Protein AF-A0A8T5GZN1-F1 (afdb_monomer_lite)

pLDDT: mean 83.11, std 16.06, range [42.16, 97.31]

Sequence (61 aa):
NRENFEGWRIRQTIKMLSTVDDFEAVREVLSATLPAEIIDWLIEKDALYRLSTFQTGVYAG

Foldseek 3Di:
DVVPPCVVVLLVLLLVCLPPPPLVVQQVSNVVPDDPVVSVVCVVVSVSVVSVPPPPPPPPD

Structure (mmCIF, N/CA/C/O backbone):
data_AF-A0A8T5GZN1-F1
#
_entry.id   AF-A0A8T5GZN1-F1
#
loop_
_atom_site.group_PDB
_atom_site.id
_atom_site.type_symbol
_atom_site.label_atom_id
_atom_site.label_alt_id
_atom_site.label_comp_id
_atom_site.label_asym_id
_atom_site.label_entity_id
_atom_site.label_seq_id
_atom_site.pdbx_PDB_ins_code
_atom_site.Cartn_x
_atom_site.Cartn_y
_atom_site.Cartn_z
_atom_site.occupancy
_atom_site.B_iso_or_equiv
_atom_site.auth_seq_id
_atom_site.auth_comp_id
_atom_site.auth_asym_id
_atom_site.auth_atom_id
_atom_site.pdbx_PDB_model_num
ATOM 1 N N . ASN A 1 1 ? -9.816 18.089 14.996 1.00 54.41 1 ASN A N 1
ATOM 2 C CA . ASN A 1 1 ? -10.192 16.707 14.613 1.00 54.41 1 ASN A CA 1
ATOM 3 C C . ASN A 1 1 ? -9.367 16.060 13.499 1.00 54.41 1 ASN A C 1
ATOM 5 O O . ASN A 1 1 ? -9.704 14.948 13.138 1.00 54.41 1 ASN A O 1
ATOM 9 N N . ARG A 1 2 ? -8.271 16.645 12.981 1.00 52.88 2 ARG A N 1
ATOM 10 C CA . ARG A 1 2 ? -7.430 15.976 11.959 1.00 52.88 2 ARG A CA 1
ATOM 11 C C . ARG A 1 2 ? -6.563 14.834 12.517 1.00 52.88 2 ARG A C 1
ATOM 13 O O . AR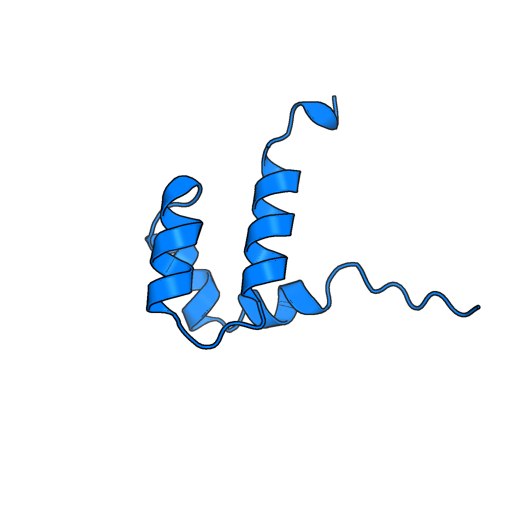G A 1 2 ? -6.329 13.861 11.815 1.00 52.88 2 ARG A O 1
ATOM 20 N N . GLU A 1 3 ? -6.177 14.958 13.786 1.00 54.66 3 GLU A N 1
ATOM 21 C CA . GLU A 1 3 ? -5.377 13.993 14.559 1.00 54.66 3 GLU A CA 1
ATOM 22 C C . GLU A 1 3 ? -6.097 12.655 14.800 1.00 54.66 3 GLU A C 1
ATOM 24 O O . GLU A 1 3 ? -5.450 11.630 14.938 1.00 54.66 3 GLU A O 1
ATOM 29 N N . ASN A 1 4 ? -7.437 12.651 14.811 1.00 55.03 4 ASN A N 1
ATOM 30 C CA . ASN A 1 4 ? -8.247 11.475 15.161 1.00 55.03 4 ASN A CA 1
ATOM 31 C C . ASN A 1 4 ? 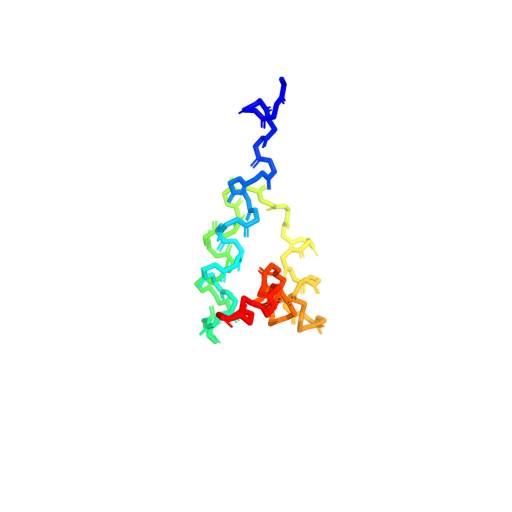-8.634 10.613 13.943 1.00 55.03 4 ASN A C 1
ATOM 33 O O . ASN A 1 4 ? -9.397 9.659 14.070 1.00 55.03 4 ASN A O 1
ATOM 37 N N . PHE A 1 5 ? -8.178 10.987 12.743 1.00 58.78 5 PHE A N 1
ATOM 38 C CA . PHE A 1 5 ? -8.455 10.243 11.518 1.00 58.78 5 PHE A CA 1
ATOM 39 C C . PHE A 1 5 ? -7.247 9.385 11.147 1.00 58.78 5 PHE A C 1
ATOM 41 O O . PHE A 1 5 ? -6.391 9.818 10.379 1.00 58.78 5 PHE A O 1
ATOM 48 N N . GLU A 1 6 ? -7.234 8.135 11.604 1.00 75.62 6 GLU A N 1
ATOM 49 C CA . GLU A 1 6 ? -6.214 7.115 11.289 1.00 75.62 6 GLU A CA 1
ATOM 50 C C . GLU A 1 6 ? -5.913 6.972 9.783 1.00 75.62 6 GLU A C 1
ATOM 52 O O . GLU A 1 6 ? -4.840 6.522 9.383 1.00 75.62 6 GLU A O 1
ATOM 57 N N . GLY A 1 7 ? -6.821 7.437 8.917 1.00 82.19 7 GLY A N 1
ATOM 58 C CA . GLY A 1 7 ? -6.625 7.478 7.472 1.00 82.19 7 GLY A CA 1
ATOM 59 C C . GLY A 1 7 ? -5.375 8.240 7.006 1.00 82.19 7 GLY A C 1
ATOM 60 O O . GLY A 1 7 ? -4.890 7.960 5.911 1.00 82.19 7 GLY A O 1
ATOM 61 N N . TRP A 1 8 ? -4.822 9.187 7.782 1.00 84.56 8 TRP A N 1
ATOM 62 C CA . TRP A 1 8 ? -3.537 9.809 7.417 1.00 84.56 8 TRP A CA 1
ATOM 63 C C . TRP A 1 8 ? -2.361 8.833 7.564 1.00 84.56 8 TRP A C 1
ATOM 65 O O . TRP A 1 8 ? -1.493 8.826 6.692 1.00 84.56 8 TRP A O 1
ATOM 75 N N . ARG A 1 9 ? -2.374 7.974 8.593 1.00 87.25 9 ARG A N 1
ATOM 76 C CA . ARG A 1 9 ? -1.356 6.935 8.819 1.00 87.25 9 ARG A CA 1
ATOM 77 C C . ARG A 1 9 ? -1.409 5.892 7.712 1.00 87.25 9 ARG A C 1
ATOM 79 O O . ARG A 1 9 ? -0.392 5.623 7.085 1.00 87.25 9 ARG A O 1
ATOM 86 N N . ILE A 1 10 ? -2.617 5.419 7.396 1.00 89.00 10 ILE A N 1
ATOM 87 C CA . ILE A 1 10 ? -2.864 4.465 6.305 1.00 89.00 10 ILE A CA 1
ATOM 88 C C . ILE A 1 10 ? -2.301 5.004 4.980 1.00 89.00 10 ILE A C 1
ATOM 90 O O . ILE A 1 10 ? -1.555 4.311 4.295 1.00 89.00 10 ILE A O 1
ATOM 94 N N . ARG A 1 11 ? -2.574 6.273 4.636 1.00 87.75 11 ARG A N 1
ATOM 95 C CA . ARG A 1 11 ? -2.033 6.890 3.410 1.00 87.75 11 ARG A CA 1
ATOM 96 C C . ARG A 1 11 ? -0.506 6.967 3.389 1.00 87.75 11 ARG A C 1
ATOM 98 O O . ARG A 1 11 ? 0.073 6.776 2.325 1.00 87.75 11 ARG A O 1
ATOM 105 N N . GLN A 1 12 ? 0.141 7.260 4.520 1.00 88.50 12 GLN A N 1
ATOM 106 C CA . GLN A 1 12 ? 1.606 7.286 4.590 1.00 88.50 12 GLN A CA 1
ATOM 107 C C . GLN A 1 12 ? 2.198 5.891 4.386 1.00 88.50 12 GLN A C 1
ATOM 109 O O . GLN A 1 12 ? 3.095 5.743 3.562 1.00 88.50 12 GLN A O 1
ATOM 114 N N . THR A 1 13 ? 1.652 4.867 5.049 1.00 92.06 13 THR A N 1
ATOM 115 C CA . THR A 1 13 ? 2.096 3.477 4.874 1.00 92.06 13 THR A CA 1
ATOM 116 C C . THR A 1 13 ? 1.946 3.020 3.425 1.00 92.06 13 THR A C 1
ATOM 118 O O . THR A 1 13 ? 2.915 2.547 2.837 1.00 92.06 13 THR A O 1
ATOM 121 N N . ILE A 1 14 ? 0.779 3.235 2.806 1.00 92.25 14 ILE A N 1
ATOM 122 C CA . ILE A 1 14 ? 0.563 2.864 1.399 1.00 92.25 14 ILE A CA 1
ATOM 123 C C . ILE A 1 14 ? 1.533 3.620 0.476 1.00 92.25 14 ILE A C 1
ATOM 125 O O . ILE A 1 14 ? 2.074 3.039 -0.460 1.00 92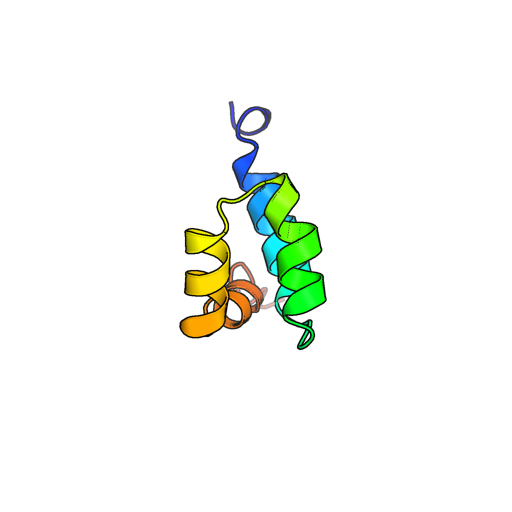.25 14 ILE A O 1
ATOM 129 N N . LYS A 1 15 ? 1.799 4.907 0.740 1.00 90.00 15 LYS A N 1
ATOM 130 C CA . LYS A 1 15 ? 2.754 5.691 -0.052 1.00 90.00 15 LYS A CA 1
ATOM 131 C C . LYS A 1 15 ? 4.185 5.165 0.082 1.00 90.00 15 LYS A C 1
ATOM 133 O O . LYS A 1 15 ? 4.877 5.091 -0.924 1.00 90.00 15 LYS A O 1
ATOM 138 N N . MET A 1 16 ? 4.633 4.768 1.272 1.00 91.19 16 MET A N 1
ATOM 139 C CA . MET A 1 16 ? 5.960 4.155 1.437 1.00 91.19 16 MET A CA 1
ATOM 140 C C . MET A 1 16 ? 6.080 2.832 0.670 1.00 91.19 16 MET A C 1
AT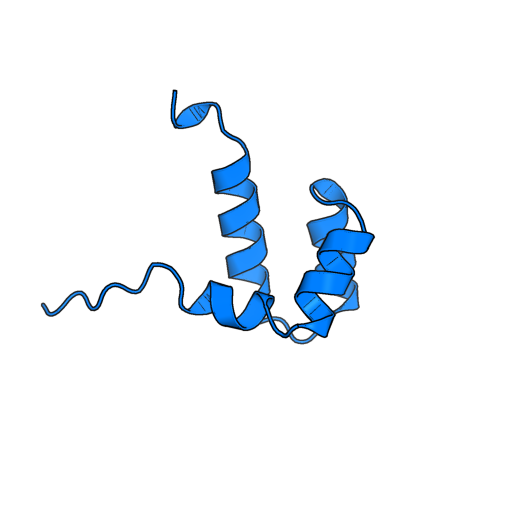OM 142 O O . MET A 1 16 ? 7.123 2.558 0.089 1.00 91.19 16 MET A O 1
ATOM 146 N N . LEU A 1 17 ? 5.000 2.050 0.616 1.00 93.25 17 LEU A N 1
ATOM 147 C CA . LEU A 1 17 ? 4.948 0.783 -0.118 1.00 93.25 17 LEU A CA 1
ATOM 148 C C . LEU A 1 17 ? 4.764 0.949 -1.635 1.00 93.25 17 LEU A C 1
ATOM 150 O O . LEU A 1 17 ? 4.922 -0.016 -2.371 1.00 93.25 17 LEU A O 1
ATOM 154 N N . SER A 1 18 ? 4.458 2.155 -2.127 1.00 90.56 18 SER A N 1
ATOM 155 C CA . SER A 1 18 ? 4.159 2.398 -3.549 1.00 90.56 18 SER A CA 1
ATOM 156 C C . SER A 1 18 ? 5.320 2.173 -4.522 1.00 90.56 18 SER A C 1
ATOM 158 O O . SER A 1 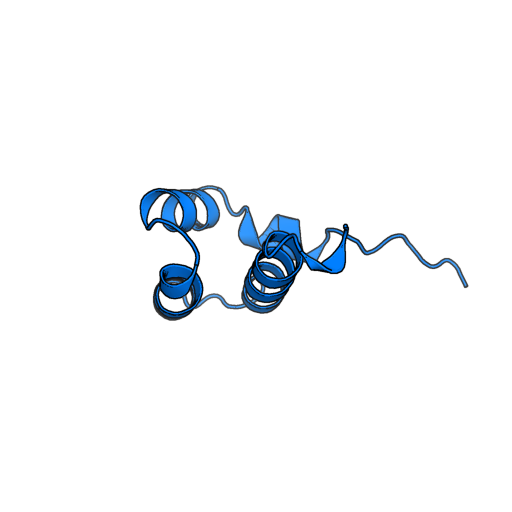18 ? 5.098 2.158 -5.729 1.00 90.56 18 SER A O 1
ATOM 160 N N . THR A 1 19 ? 6.542 2.019 -4.010 1.00 88.56 19 THR A N 1
ATOM 161 C CA . THR A 1 19 ? 7.757 1.741 -4.792 1.00 88.56 19 THR A CA 1
ATOM 162 C C . THR A 1 19 ? 8.316 0.341 -4.526 1.00 88.56 19 THR A C 1
ATOM 164 O O . THR A 1 19 ? 9.462 0.068 -4.873 1.00 88.56 19 THR A O 1
ATOM 167 N N . VAL A 1 20 ? 7.565 -0.509 -3.822 1.00 91.69 20 VAL A N 1
ATOM 168 C CA . VAL A 1 20 ? 7.952 -1.885 -3.504 1.00 91.69 20 VAL A CA 1
ATOM 169 C C . VAL A 1 20 ? 7.263 -2.815 -4.498 1.00 91.69 20 VAL A C 1
ATOM 171 O O . VAL A 1 20 ? 6.041 -2.920 -4.492 1.00 91.69 20 VAL A O 1
ATOM 174 N N . ASP A 1 21 ? 8.051 -3.509 -5.320 1.00 89.69 21 ASP A N 1
ATOM 175 C CA . ASP A 1 21 ? 7.540 -4.457 -6.327 1.00 89.69 21 ASP A CA 1
ATOM 176 C C . ASP A 1 21 ? 7.217 -5.851 -5.744 1.00 89.69 21 ASP A C 1
ATOM 178 O O . ASP A 1 21 ? 6.717 -6.732 -6.442 1.00 89.69 21 ASP A O 1
ATOM 182 N N . ASP A 1 22 ? 7.493 -6.069 -4.455 1.00 95.31 22 ASP A N 1
ATOM 183 C CA . ASP A 1 22 ? 7.124 -7.289 -3.734 1.00 95.31 22 ASP A CA 1
ATOM 184 C C . ASP A 1 22 ? 5.688 -7.189 -3.201 1.00 95.31 22 ASP A C 1
ATOM 186 O O . ASP A 1 22 ? 5.427 -6.658 -2.117 1.00 95.31 22 ASP A O 1
ATOM 190 N N . PHE A 1 23 ? 4.738 -7.715 -3.974 1.00 94.31 23 PHE A N 1
ATOM 191 C CA . PHE A 1 23 ? 3.324 -7.684 -3.608 1.00 94.31 23 PHE A CA 1
ATOM 192 C C . PHE A 1 23 ? 2.969 -8.542 -2.390 1.00 94.31 23 PHE A C 1
ATOM 194 O O . PHE A 1 23 ? 1.989 -8.227 -1.715 1.00 94.31 23 PHE A O 1
ATOM 201 N N . GLU A 1 24 ? 3.747 -9.575 -2.065 1.00 95.88 24 GLU A N 1
ATOM 202 C CA . GLU A 1 24 ? 3.511 -10.360 -0.849 1.00 95.88 24 GLU A CA 1
ATOM 203 C C . GLU A 1 24 ? 3.886 -9.544 0.390 1.00 95.88 24 GLU A C 1
ATOM 205 O O . GLU A 1 24 ? 3.094 -9.450 1.330 1.00 95.88 24 GLU A O 1
ATOM 210 N N . ALA A 1 25 ? 5.018 -8.837 0.345 1.00 94.25 25 ALA A N 1
ATOM 211 C CA . ALA A 1 25 ? 5.397 -7.899 1.400 1.00 94.25 25 ALA A CA 1
ATOM 212 C C . ALA A 1 25 ? 4.378 -6.752 1.546 1.00 94.25 25 ALA A C 1
ATOM 214 O O . ALA A 1 25 ? 4.016 -6.361 2.660 1.00 94.25 25 ALA A O 1
ATOM 215 N N . VAL A 1 26 ? 3.863 -6.225 0.428 1.00 94.94 26 VAL A N 1
ATOM 216 C CA . VAL A 1 26 ? 2.807 -5.198 0.445 1.00 94.94 26 VAL A CA 1
ATOM 217 C C . VAL A 1 26 ? 1.534 -5.720 1.120 1.00 94.94 26 VAL A C 1
ATOM 219 O O . VAL A 1 26 ? 0.957 -5.015 1.954 1.00 94.94 26 VAL A O 1
ATOM 222 N N . ARG A 1 27 ? 1.103 -6.950 0.802 1.00 96.00 27 ARG A N 1
ATOM 223 C CA . ARG A 1 27 ? -0.060 -7.594 1.433 1.00 96.00 27 ARG A CA 1
ATOM 224 C C . ARG A 1 27 ? 0.131 -7.778 2.927 1.00 96.00 27 ARG A C 1
ATOM 226 O O . ARG A 1 27 ? -0.761 -7.408 3.691 1.00 96.00 27 ARG A O 1
ATOM 233 N N . GLU A 1 28 ? 1.284 -8.291 3.343 1.00 96.56 28 GLU A N 1
ATOM 234 C CA . GLU A 1 28 ? 1.600 -8.518 4.752 1.00 96.56 28 GLU A CA 1
ATOM 235 C C . GLU A 1 28 ? 1.476 -7.219 5.557 1.00 96.56 28 GLU A C 1
ATOM 237 O O . GLU A 1 28 ? 0.721 -7.158 6.530 1.00 96.56 28 GLU A O 1
ATOM 242 N N . VAL A 1 29 ? 2.123 -6.142 5.105 1.00 94.88 29 VAL A N 1
ATOM 243 C CA . VAL A 1 29 ? 2.121 -4.863 5.828 1.00 94.88 29 VAL A CA 1
ATOM 244 C C . VAL A 1 29 ? 0.737 -4.205 5.835 1.00 94.88 29 VAL A C 1
ATOM 246 O O . VAL A 1 29 ? 0.304 -3.686 6.867 1.00 94.88 29 VAL A O 1
ATOM 249 N N . LEU A 1 30 ? 0.020 -4.206 4.706 1.00 94.38 30 LEU A N 1
ATOM 250 C CA . LEU A 1 30 ? -1.285 -3.542 4.611 1.00 94.38 30 LEU A CA 1
ATOM 251 C C . LEU A 1 30 ? -2.410 -4.311 5.310 1.00 94.38 30 LEU A C 1
ATOM 253 O O . LEU A 1 30 ? -3.362 -3.673 5.771 1.00 94.38 30 LEU A O 1
ATOM 257 N N . SER A 1 31 ? -2.287 -5.634 5.462 1.00 96.00 31 SER A N 1
ATOM 258 C CA . SER A 1 31 ? -3.286 -6.481 6.135 1.00 96.00 31 SER A CA 1
ATOM 259 C C . SER A 1 31 ? -3.585 -6.052 7.577 1.00 96.00 31 SER A C 1
ATOM 261 O O . SER A 1 31 ? -4.692 -6.254 8.071 1.00 96.00 31 SER A O 1
ATOM 263 N N . ALA A 1 32 ? -2.638 -5.374 8.236 1.00 92.50 32 ALA A N 1
ATOM 264 C CA . ALA A 1 32 ? -2.821 -4.824 9.577 1.00 92.50 32 ALA A CA 1
ATOM 265 C C . ALA A 1 32 ? -3.858 -3.685 9.643 1.00 92.50 32 ALA A C 1
ATOM 267 O O . ALA A 1 32 ? -4.308 -3.326 10.732 1.00 92.50 32 ALA A O 1
ATOM 268 N N . THR A 1 33 ? -4.211 -3.072 8.505 1.00 89.88 33 THR A N 1
ATOM 269 C CA . THR A 1 33 ? -5.050 -1.858 8.459 1.00 89.88 33 THR A CA 1
ATOM 270 C C . THR A 1 33 ? -6.126 -1.849 7.371 1.00 89.88 33 THR A C 1
ATOM 272 O O . THR A 1 33 ? -7.044 -1.031 7.457 1.00 89.88 33 THR A O 1
ATOM 275 N N . LEU A 1 34 ? -6.049 -2.726 6.364 1.00 92.75 34 LEU A N 1
ATOM 276 C CA . LEU A 1 34 ? -6.968 -2.773 5.224 1.00 92.75 34 LEU A CA 1
ATOM 277 C C . LEU A 1 34 ? -7.508 -4.193 4.984 1.00 92.75 34 LEU A C 1
ATOM 279 O O . LEU A 1 34 ? -6.773 -5.162 5.169 1.00 92.75 34 LEU A O 1
ATOM 283 N N . PRO A 1 35 ? -8.758 -4.338 4.504 1.00 95.88 35 PRO A N 1
ATOM 284 C CA . PRO A 1 35 ? -9.266 -5.619 4.015 1.00 95.88 35 PRO A CA 1
ATOM 285 C C . PRO A 1 35 ? -8.478 -6.118 2.795 1.00 95.88 35 PRO A C 1
ATOM 287 O O . PRO A 1 35 ? -8.109 -5.315 1.936 1.00 95.88 35 PRO A O 1
ATOM 290 N N . ALA A 1 36 ? -8.305 -7.438 2.675 1.00 96.12 36 ALA A N 1
ATOM 291 C CA . ALA A 1 36 ? -7.586 -8.073 1.562 1.00 96.12 36 ALA A CA 1
ATOM 292 C C . ALA A 1 36 ? -8.126 -7.650 0.184 1.00 96.12 36 ALA A C 1
ATOM 294 O O . ALA A 1 36 ? -7.352 -7.250 -0.677 1.00 96.12 36 ALA A O 1
ATOM 295 N N . GLU A 1 37 ? -9.452 -7.602 0.024 1.00 97.31 37 GLU A N 1
ATOM 296 C CA . GLU A 1 37 ? -10.119 -7.184 -1.221 1.00 97.31 37 GLU A CA 1
ATOM 297 C C . GLU A 1 37 ? -9.701 -5.777 -1.686 1.00 97.31 37 GLU A C 1
ATOM 299 O O . GLU A 1 37 ? -9.597 -5.510 -2.882 1.00 97.31 37 GLU A O 1
ATOM 304 N N . ILE A 1 38 ? -9.429 -4.865 -0.744 1.00 95.25 38 ILE A N 1
ATOM 305 C CA . ILE A 1 38 ? -8.964 -3.507 -1.055 1.00 95.25 38 ILE A CA 1
ATOM 306 C C . ILE A 1 38 ? -7.491 -3.522 -1.463 1.00 95.25 38 ILE A C 1
ATOM 308 O O . ILE A 1 38 ? -7.103 -2.795 -2.376 1.00 95.25 38 ILE A O 1
ATOM 312 N N . ILE A 1 39 ? -6.672 -4.334 -0.794 1.00 95.31 39 ILE A N 1
ATOM 313 C CA . ILE A 1 39 ? -5.244 -4.471 -1.101 1.00 95.31 39 ILE A CA 1
ATOM 314 C C . ILE A 1 39 ? -5.067 -5.046 -2.507 1.00 95.31 39 ILE A C 1
ATOM 316 O O . ILE A 1 39 ? -4.331 -4.475 -3.311 1.00 95.31 39 ILE A O 1
ATOM 320 N N . ASP A 1 40 ? -5.791 -6.118 -2.825 1.00 96.44 40 ASP A N 1
ATOM 321 C CA . ASP A 1 40 ? -5.744 -6.737 -4.146 1.00 96.44 40 ASP A CA 1
ATOM 322 C C . ASP A 1 40 ? -6.224 -5.764 -5.224 1.00 96.44 40 ASP A C 1
ATOM 324 O O . ASP A 1 40 ? -5.543 -5.590 -6.232 1.00 96.44 40 ASP A O 1
ATOM 328 N N . TRP A 1 41 ? -7.299 -5.006 -4.973 1.00 96.44 41 TRP A N 1
ATOM 329 C CA . TRP A 1 41 ? -7.730 -3.952 -5.894 1.00 96.44 41 TRP A CA 1
ATOM 330 C C . TRP A 1 41 ? -6.641 -2.892 -6.136 1.00 96.44 41 TRP A C 1
ATOM 332 O O . TRP A 1 41 ? -6.445 -2.453 -7.272 1.00 96.44 41 TRP A O 1
ATOM 342 N N . LEU A 1 42 ? -5.916 -2.471 -5.091 1.00 94.00 42 LEU A N 1
ATOM 343 C CA . LEU A 1 42 ? -4.843 -1.479 -5.213 1.00 94.00 42 LEU A CA 1
ATOM 344 C C . LEU A 1 42 ? -3.675 -1.987 -6.070 1.00 94.00 42 LEU A C 1
ATOM 346 O O . LEU A 1 42 ? -3.108 -1.205 -6.838 1.00 94.00 42 LEU A O 1
ATOM 350 N N . ILE A 1 43 ? -3.335 -3.270 -5.941 1.00 93.38 43 ILE A N 1
ATOM 351 C CA . ILE A 1 43 ? -2.277 -3.934 -6.710 1.00 93.38 43 ILE A CA 1
ATOM 352 C C . ILE A 1 43 ? -2.727 -4.131 -8.164 1.00 93.38 43 ILE A C 1
ATOM 354 O O . ILE A 1 43 ? -2.057 -3.678 -9.088 1.00 93.38 43 ILE A O 1
ATOM 358 N N . GLU A 1 44 ? -3.902 -4.726 -8.381 1.00 95.06 44 GLU A N 1
ATOM 359 C CA . GLU A 1 44 ? -4.442 -5.035 -9.713 1.00 95.06 44 GLU A CA 1
ATOM 360 C C . GLU A 1 44 ? -4.651 -3.797 -10.593 1.00 95.06 44 GLU A C 1
ATOM 362 O O . GLU A 1 44 ? -4.594 -3.878 -11.822 1.00 95.06 44 GLU A O 1
ATOM 367 N N . LYS A 1 45 ? -4.946 -2.645 -9.980 1.00 93.00 45 LYS A N 1
ATOM 368 C CA . LYS A 1 45 ? -5.171 -1.378 -10.693 1.00 93.00 45 LYS A CA 1
ATOM 369 C C . LYS A 1 45 ? -3.932 -0.504 -10.809 1.00 93.00 45 LYS A C 1
ATOM 371 O O . LYS A 1 45 ? -4.063 0.626 -11.288 1.00 93.00 45 LYS A O 1
ATOM 376 N N . ASP A 1 46 ? -2.772 -0.990 -10.367 1.00 89.56 46 ASP A N 1
ATOM 377 C CA . ASP A 1 46 ? -1.545 -0.194 -10.271 1.00 89.56 46 ASP A CA 1
ATOM 378 C C . ASP A 1 46 ? -1.800 1.146 -9.538 1.00 89.56 46 ASP A C 1
ATOM 380 O O . ASP A 1 46 ? -1.322 2.233 -9.880 1.00 89.56 46 ASP A O 1
ATOM 384 N N . ALA A 1 47 ? -2.684 1.095 -8.536 1.00 90.50 47 ALA A N 1
ATOM 385 C CA . ALA A 1 47 ? -3.147 2.272 -7.813 1.00 90.50 47 ALA A CA 1
ATOM 386 C C . ALA A 1 47 ? -2.134 2.704 -6.745 1.00 90.50 47 ALA A C 1
ATOM 388 O O . ALA A 1 47 ? -2.078 3.887 -6.401 1.00 90.50 47 ALA A O 1
ATOM 389 N N . LEU A 1 48 ? -1.310 1.765 -6.262 1.00 90.25 48 LEU A N 1
ATOM 390 C CA . LEU A 1 48 ? -0.181 2.042 -5.373 1.00 90.25 48 LEU A CA 1
ATOM 391 C C . LEU A 1 48 ? 0.785 3.035 -6.025 1.00 90.2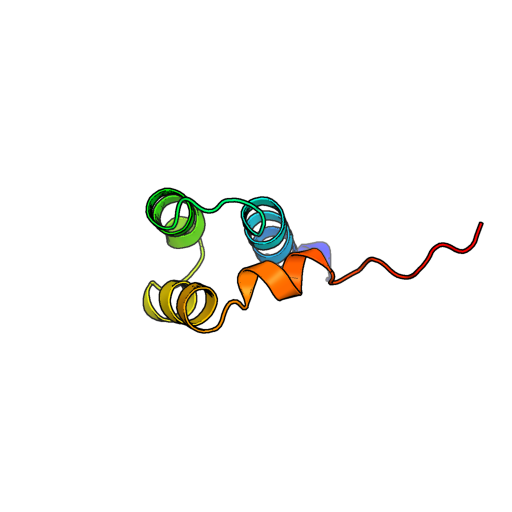5 48 LEU A C 1
ATOM 393 O O . LEU A 1 48 ? 1.075 4.072 -5.431 1.00 90.25 48 LEU A O 1
ATOM 397 N N . TYR A 1 49 ? 1.183 2.798 -7.278 1.00 84.81 49 TYR A N 1
ATOM 398 C CA . TYR A 1 49 ? 2.080 3.691 -8.010 1.00 84.81 49 TYR A CA 1
ATOM 399 C C . TYR A 1 49 ? 1.519 5.114 -8.126 1.00 84.81 49 TYR A C 1
ATOM 401 O O . TYR A 1 49 ? 2.231 6.092 -7.890 1.00 84.81 49 TYR A O 1
ATOM 409 N N . ARG A 1 50 ? 0.213 5.267 -8.385 1.00 82.44 50 ARG A N 1
ATOM 410 C CA . ARG A 1 50 ? -0.435 6.593 -8.440 1.00 82.44 50 ARG A CA 1
ATOM 411 C C . ARG A 1 50 ? -0.309 7.357 -7.120 1.00 82.44 50 ARG A C 1
ATOM 413 O O . ARG A 1 50 ? -0.152 8.579 -7.139 1.00 82.44 50 ARG A O 1
ATOM 420 N N . LEU A 1 51 ? -0.325 6.664 -5.980 1.00 82.25 51 LEU A N 1
ATOM 421 C CA . LEU A 1 51 ? -0.158 7.276 -4.657 1.00 82.25 51 LEU A CA 1
ATOM 422 C C . LEU A 1 51 ? 1.254 7.821 -4.413 1.00 82.25 51 LEU A C 1
ATOM 424 O O . LEU A 1 51 ? 1.385 8.795 -3.668 1.00 82.25 51 LEU A O 1
ATOM 428 N N . SER A 1 52 ? 2.282 7.286 -5.080 1.00 78.94 52 SER A N 1
ATOM 429 C CA . SER A 1 52 ? 3.653 7.823 -5.006 1.00 78.94 52 SER A CA 1
ATOM 430 C C . SER A 1 52 ? 3.715 9.298 -5.441 1.00 78.94 52 SER A C 1
ATOM 432 O O . SER A 1 52 ? 4.424 10.106 -4.836 1.00 78.94 52 SER A O 1
ATOM 434 N N . THR A 1 53 ? 2.876 9.670 -6.416 1.00 76.19 53 THR A N 1
ATOM 435 C CA . THR A 1 53 ? 2.796 11.016 -7.013 1.00 76.19 53 THR A CA 1
ATOM 436 C C . THR A 1 53 ? 1.786 11.947 -6.337 1.00 76.19 53 THR A C 1
ATOM 438 O O . THR A 1 53 ? 1.772 13.154 -6.586 1.00 76.19 53 THR A O 1
ATOM 441 N N . PHE A 1 54 ? 0.942 11.433 -5.436 1.00 70.06 54 PHE A N 1
ATOM 442 C CA . PHE A 1 54 ? 0.030 12.280 -4.672 1.00 70.06 54 PHE A CA 1
ATOM 443 C C . PHE A 1 54 ? 0.827 13.113 -3.651 1.00 70.06 54 PHE A C 1
ATOM 445 O O . PHE A 1 54 ? 1.691 12.593 -2.942 1.00 70.06 54 PHE A O 1
ATOM 452 N N . GLN A 1 55 ? 0.509 14.411 -3.556 1.00 59.81 55 GLN A N 1
ATOM 453 C CA . GLN A 1 55 ? 1.172 15.453 -2.742 1.00 59.81 55 GLN A CA 1
ATOM 454 C C . GLN A 1 55 ? 2.502 16.035 -3.238 1.00 59.81 55 GLN A C 1
ATOM 456 O O . GLN A 1 55 ? 2.956 17.002 -2.627 1.00 59.81 55 GLN A O 1
ATOM 461 N N . THR A 1 56 ? 3.095 15.586 -4.346 1.00 57.00 56 THR A N 1
ATOM 462 C CA . THR A 1 56 ? 4.136 16.399 -4.999 1.00 57.00 56 THR A CA 1
ATOM 463 C C . THR A 1 56 ? 3.460 17.535 -5.766 1.00 57.00 56 THR A C 1
ATOM 465 O O . THR A 1 56 ? 3.396 17.538 -6.992 1.00 57.00 56 THR A O 1
ATOM 468 N N . GLY A 1 57 ? 2.899 18.504 -5.036 1.00 49.47 57 GLY A N 1
ATOM 469 C CA . GLY A 1 57 ? 2.795 19.845 -5.588 1.00 49.47 57 GLY A CA 1
ATOM 470 C C . GLY A 1 57 ? 4.212 20.247 -5.963 1.00 49.47 57 GLY A C 1
ATOM 471 O O . GLY A 1 57 ? 5.126 20.072 -5.155 1.00 49.47 57 GLY A O 1
ATOM 472 N N . VAL A 1 58 ? 4.412 20.687 -7.201 1.00 52.59 58 VAL A N 1
ATOM 473 C CA . VAL A 1 58 ? 5.673 21.289 -7.621 1.00 52.59 58 VAL A CA 1
ATOM 474 C C . VAL A 1 58 ? 5.915 22.439 -6.646 1.00 52.59 58 VAL A C 1
ATOM 476 O O . VAL A 1 58 ? 5.277 23.484 -6.753 1.00 52.59 58 VAL A O 1
ATOM 479 N N . TYR A 1 59 ? 6.780 22.243 -5.651 1.00 51.31 59 TYR A N 1
ATOM 480 C CA . TYR A 1 59 ? 7.413 23.363 -4.980 1.00 51.31 59 TYR A CA 1
ATOM 481 C C . TYR A 1 59 ? 8.366 23.925 -6.029 1.00 51.31 59 TYR A C 1
ATOM 483 O O . TYR A 1 59 ? 9.525 23.528 -6.118 1.00 51.31 59 TYR A O 1
ATOM 491 N N . ALA A 1 60 ? 7.818 24.761 -6.913 1.00 46.47 60 ALA A N 1
ATOM 492 C CA . ALA A 1 60 ? 8.615 25.719 -7.643 1.00 46.47 60 ALA A CA 1
ATOM 493 C C . ALA A 1 60 ? 9.238 26.594 -6.553 1.00 46.47 60 ALA A C 1
ATOM 495 O O . ALA A 1 60 ? 8.521 27.323 -5.865 1.00 46.47 60 ALA A O 1
ATOM 496 N N . GLY A 1 61 ? 10.524 26.352 -6.295 1.00 42.16 61 GLY A N 1
ATOM 497 C CA . GLY A 1 61 ? 11.341 27.220 -5.455 1.00 42.16 61 GLY A CA 1
ATOM 498 C C . GLY A 1 61 ? 11.414 28.632 -6.013 1.00 42.16 61 GLY A C 1
ATOM 499 O O . GLY A 1 61 ? 11.079 28.825 -7.206 1.00 42.16 61 GLY A O 1
#

Radius of gyration: 12.76 Å; chains: 1; bounding box: 22×38×26 Å

Secondary structure (DSSP, 8-state):
--TT-THHHHHHHHHHHTT---HHHHHHHHHTTS-HHHHHHHHHTTHHHHHHTTT------